Protein AF-A0A1P8U5C8-F1 (afdb_monomer)

Radius of gyration: 20.1 Å; Cα contacts (8 Å, |Δi|>4): 60; chains: 1; bounding box: 44×18×57 Å

Mean predicted aligned error: 5.38 Å

Structure (mmCIF, N/CA/C/O backbone):
data_AF-A0A1P8U5C8-F1
#
_entry.id   AF-A0A1P8U5C8-F1
#
loop_
_atom_site.group_PDB
_atom_site.id
_atom_site.type_symbol
_atom_site.label_atom_id
_atom_site.label_alt_id
_atom_site.label_comp_id
_atom_site.label_asym_id
_atom_site.label_entity_id
_atom_site.label_seq_id
_atom_site.pdbx_PDB_ins_code
_atom_site.Cartn_x
_atom_site.Cartn_y
_atom_site.Cartn_z
_atom_site.occupancy
_atom_site.B_iso_or_equiv
_atom_site.auth_seq_id
_atom_site.auth_comp_id
_atom_site.auth_asym_id
_atom_site.auth_atom_id
_atom_site.pdbx_PDB_model_num
ATOM 1 N N . MET A 1 1 ? -16.262 -4.133 25.150 1.00 72.06 1 MET A N 1
ATOM 2 C CA . MET A 1 1 ? -14.926 -3.492 25.225 1.00 72.06 1 MET A CA 1
ATOM 3 C C . MET A 1 1 ? -15.142 -2.105 25.813 1.00 72.06 1 MET A C 1
ATOM 5 O O . MET A 1 1 ? -16.144 -1.494 25.441 1.00 72.06 1 MET A O 1
ATOM 9 N N . THR A 1 2 ? -14.317 -1.622 26.747 1.00 85.81 2 THR A N 1
ATOM 10 C CA . THR A 1 2 ? -14.557 -0.283 27.330 1.00 85.81 2 THR A CA 1
ATOM 11 C C . THR A 1 2 ? -14.357 0.806 26.265 1.00 85.81 2 THR A C 1
ATOM 13 O O . THR A 1 2 ? -13.666 0.577 25.270 1.00 85.81 2 THR A O 1
ATOM 16 N N . LYS A 1 3 ? -14.958 1.994 26.437 1.00 85.62 3 LYS A N 1
ATOM 17 C CA . LYS A 1 3 ? -14.837 3.106 25.468 1.00 85.62 3 LYS A CA 1
ATOM 18 C C . LYS A 1 3 ? -13.370 3.459 25.181 1.00 85.62 3 LYS A C 1
ATOM 20 O O . LYS A 1 3 ? -12.990 3.586 24.022 1.00 85.62 3 LYS A O 1
ATOM 25 N N . ARG A 1 4 ? -12.533 3.520 26.225 1.00 89.38 4 ARG A N 1
ATOM 26 C CA . ARG A 1 4 ? -11.086 3.784 26.113 1.00 89.38 4 ARG A CA 1
ATOM 27 C C . ARG A 1 4 ? -10.355 2.710 25.299 1.00 89.38 4 ARG A C 1
ATOM 29 O O . ARG A 1 4 ? -9.543 3.045 24.447 1.00 89.38 4 ARG A O 1
ATOM 36 N N . GLN A 1 5 ? -10.691 1.435 25.505 1.00 89.62 5 GLN A N 1
ATOM 37 C CA . GLN A 1 5 ? -10.104 0.326 24.746 1.00 89.62 5 GLN A CA 1
ATOM 38 C C . GLN A 1 5 ? -10.467 0.380 23.255 1.00 89.62 5 GLN A C 1
ATOM 40 O O . GLN A 1 5 ? -9.612 0.093 22.425 1.00 89.62 5 GLN A O 1
ATOM 45 N N . ARG A 1 6 ? -11.704 0.766 22.902 1.00 87.75 6 ARG A N 1
ATOM 46 C CA . ARG A 1 6 ? -12.112 0.920 21.491 1.00 87.75 6 ARG A CA 1
ATOM 47 C C . ARG A 1 6 ? -11.315 2.030 20.807 1.00 87.75 6 ARG A C 1
ATOM 49 O O . ARG A 1 6 ? -10.771 1.801 19.739 1.00 87.75 6 ARG A O 1
ATOM 56 N N . VAL A 1 7 ? -11.193 3.192 21.454 1.00 92.06 7 VAL A N 1
ATOM 57 C CA . VAL A 1 7 ? -10.416 4.327 20.923 1.00 92.06 7 VAL A CA 1
ATOM 58 C C . VAL A 1 7 ? -8.950 3.943 20.713 1.00 92.06 7 VAL A C 1
ATOM 60 O O . VAL A 1 7 ? -8.410 4.181 19.637 1.00 92.06 7 VAL A O 1
ATOM 63 N N . ALA A 1 8 ? -8.326 3.290 21.699 1.00 94.56 8 ALA A N 1
ATOM 64 C CA . ALA A 1 8 ? -6.945 2.824 21.579 1.00 94.56 8 ALA A CA 1
ATOM 65 C C . ALA A 1 8 ? -6.771 1.806 20.437 1.00 94.56 8 ALA A C 1
ATOM 67 O O . ALA A 1 8 ? -5.830 1.913 19.657 1.00 94.56 8 ALA A O 1
ATOM 68 N N . ALA A 1 9 ? -7.698 0.852 20.296 1.00 94.31 9 ALA A N 1
ATOM 69 C CA . ALA A 1 9 ? -7.657 -0.136 19.219 1.00 94.31 9 ALA A CA 1
ATOM 70 C C . ALA A 1 9 ? -7.802 0.506 17.831 1.00 94.31 9 ALA A C 1
ATOM 72 O O . ALA A 1 9 ? -7.061 0.151 16.918 1.00 94.31 9 ALA A O 1
ATOM 73 N N . THR A 1 10 ? -8.708 1.474 17.671 1.00 94.56 10 THR A N 1
ATOM 74 C CA . THR A 1 10 ? -8.874 2.204 16.408 1.00 94.56 10 THR A CA 1
ATOM 75 C C . THR A 1 10 ? -7.640 3.038 16.066 1.00 94.56 10 THR A C 1
ATOM 77 O O . THR A 1 10 ? -7.225 3.057 14.911 1.00 94.56 10 THR A O 1
ATOM 80 N N . ALA A 1 11 ? -7.020 3.690 17.055 1.00 96.31 11 ALA A N 1
ATOM 81 C CA . ALA A 1 11 ? -5.791 4.453 16.843 1.00 96.31 11 ALA A CA 1
ATOM 82 C C . ALA A 1 11 ? -4.630 3.549 16.396 1.00 96.31 11 ALA A C 1
ATOM 84 O O . ALA A 1 11 ? -3.963 3.845 15.407 1.00 96.31 11 ALA A O 1
ATOM 85 N N . LEU A 1 12 ? -4.435 2.410 17.069 1.00 97.50 12 LEU A N 1
ATOM 86 C CA . LEU A 1 12 ? -3.418 1.427 16.684 1.00 97.50 12 LEU A CA 1
ATOM 87 C C . LEU A 1 12 ? -3.670 0.857 15.286 1.00 97.50 12 LEU A C 1
ATOM 89 O O . LEU A 1 12 ? -2.732 0.701 14.510 1.00 97.50 12 LEU A O 1
ATOM 93 N N . LEU A 1 13 ? -4.933 0.593 14.943 1.00 97.75 13 LEU A N 1
ATOM 94 C CA . LEU A 1 13 ? -5.307 0.133 13.611 1.00 97.75 13 LEU A CA 1
ATOM 95 C C . LEU A 1 13 ? -4.978 1.172 12.532 1.00 97.75 13 LEU A C 1
ATOM 97 O O . LEU A 1 13 ? -4.453 0.801 11.487 1.00 97.75 13 LEU A O 1
ATOM 101 N N . ALA A 1 14 ? -5.258 2.455 12.773 1.00 96.69 14 ALA A N 1
ATOM 102 C CA . ALA A 1 14 ? -4.941 3.516 11.818 1.00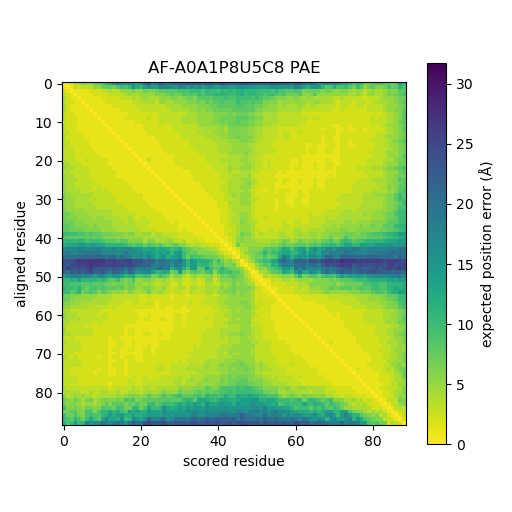 96.69 14 ALA A CA 1
ATOM 103 C C . ALA A 1 14 ? -3.426 3.620 11.567 1.00 96.69 14 ALA A C 1
ATOM 105 O O . ALA A 1 14 ? -2.993 3.726 10.417 1.00 96.69 14 ALA A O 1
AT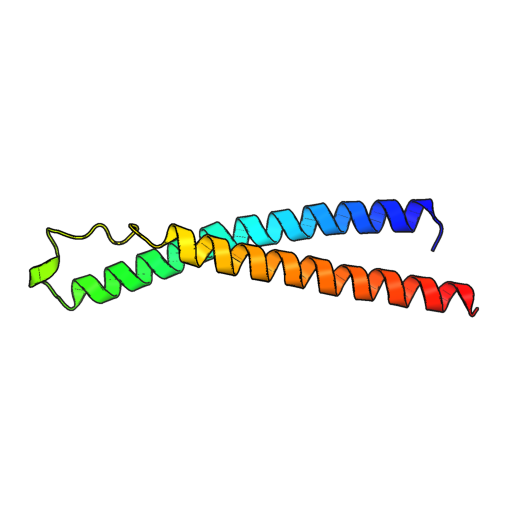OM 106 N N . VAL A 1 15 ? -2.616 3.510 12.626 1.00 97.88 15 VAL A N 1
ATOM 107 C CA . VAL A 1 15 ? -1.148 3.477 12.513 1.00 97.88 15 VAL A CA 1
ATOM 108 C C . VAL A 1 15 ? -0.697 2.248 11.725 1.00 97.88 15 VAL A C 1
ATOM 110 O O . VAL A 1 15 ? 0.069 2.380 10.774 1.00 97.88 15 VAL A O 1
ATOM 113 N N . ALA A 1 16 ? -1.210 1.062 12.061 1.00 97.00 16 ALA A N 1
ATOM 114 C CA . ALA A 1 16 ? -0.864 -0.174 11.367 1.00 97.00 16 ALA A CA 1
ATOM 115 C C . ALA A 1 16 ? -1.232 -0.122 9.875 1.00 97.00 16 ALA A C 1
ATOM 117 O O . ALA A 1 16 ? -0.401 -0.440 9.031 1.00 97.00 16 ALA A O 1
ATOM 118 N N . ALA A 1 17 ? -2.438 0.338 9.536 1.00 97.88 17 ALA A N 1
ATOM 119 C CA . ALA A 1 17 ? -2.882 0.485 8.151 1.00 97.88 17 ALA A CA 1
ATOM 120 C C . ALA A 1 17 ? -2.003 1.469 7.362 1.00 97.88 17 ALA A C 1
ATOM 122 O O . ALA A 1 17 ? -1.664 1.202 6.210 1.00 97.88 17 ALA A O 1
ATOM 123 N N . THR A 1 18 ? -1.580 2.567 7.997 1.00 97.31 18 THR A N 1
ATOM 124 C CA . THR A 1 18 ? -0.658 3.543 7.394 1.00 97.31 18 THR A CA 1
ATOM 125 C C . THR A 1 18 ? 0.706 2.915 7.110 1.00 97.31 18 THR A C 1
ATOM 127 O O . THR A 1 18 ? 1.235 3.069 6.012 1.00 97.31 18 THR A O 1
ATOM 130 N N . LEU A 1 19 ? 1.260 2.160 8.065 1.00 98.12 19 LEU A N 1
ATOM 131 C CA . LEU A 1 19 ? 2.542 1.472 7.889 1.00 98.12 19 LEU A CA 1
ATOM 132 C C . LEU A 1 19 ? 2.47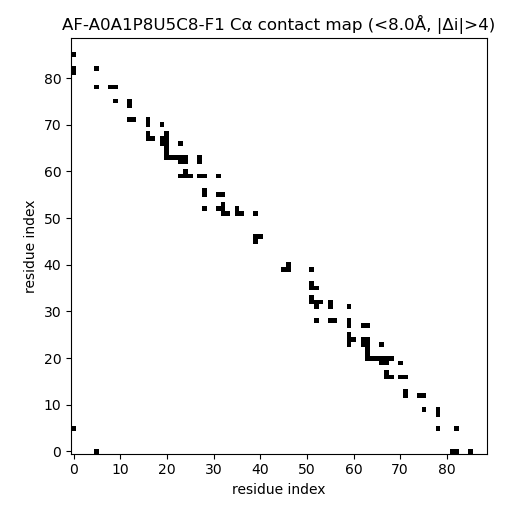2 0.397 6.801 1.00 98.12 19 LEU A C 1
ATOM 134 O O . LEU A 1 19 ? 3.392 0.292 5.992 1.00 98.12 19 LEU A O 1
ATOM 138 N N . VAL A 1 20 ? 1.374 -0.363 6.737 1.00 98.06 20 VAL A N 1
ATOM 139 C CA . VAL A 1 20 ? 1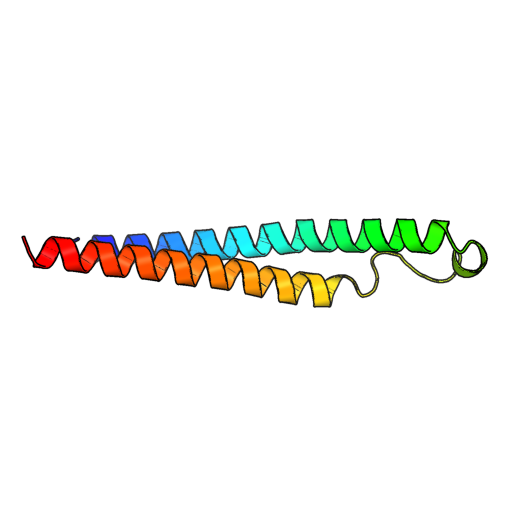.154 -1.346 5.667 1.00 98.06 20 VAL A CA 1
ATOM 140 C C . VAL A 1 20 ? 1.054 -0.654 4.310 1.00 98.06 20 VAL A C 1
ATOM 142 O O . VAL A 1 20 ? 1.697 -1.102 3.366 1.00 98.06 20 VAL A O 1
ATOM 145 N N . GLY A 1 21 ? 0.307 0.449 4.207 1.00 97.81 21 GLY A N 1
ATOM 146 C CA . GLY A 1 21 ? 0.227 1.238 2.976 1.00 97.81 21 GLY A CA 1
ATOM 147 C C . GLY A 1 21 ? 1.599 1.753 2.533 1.00 97.81 21 GLY A C 1
ATOM 148 O O . GLY A 1 21 ? 1.980 1.585 1.378 1.00 97.81 21 GLY A O 1
ATOM 149 N N . LEU A 1 22 ? 2.391 2.304 3.456 1.00 98.12 22 LEU A N 1
ATOM 150 C CA . LEU A 1 22 ? 3.741 2.786 3.157 1.00 98.12 22 LEU A CA 1
ATOM 151 C C . LEU A 1 22 ? 4.672 1.653 2.696 1.00 98.12 22 LEU A C 1
ATOM 153 O O . LEU A 1 22 ? 5.375 1.800 1.698 1.00 98.12 22 LEU A O 1
ATOM 157 N N . GLY A 1 23 ? 4.653 0.511 3.388 1.00 98.31 23 GLY A N 1
ATOM 158 C CA . GLY A 1 23 ? 5.425 -0.668 2.993 1.00 98.31 23 GLY A CA 1
ATOM 159 C C . GLY A 1 23 ? 5.005 -1.201 1.622 1.00 98.31 23 GLY A C 1
ATOM 160 O O . GLY A 1 23 ? 5.857 -1.501 0.786 1.00 98.31 23 GLY A O 1
ATOM 161 N N . ALA A 1 24 ? 3.697 -1.244 1.358 1.00 98.31 24 ALA A N 1
ATOM 162 C CA . ALA A 1 24 ? 3.153 -1.643 0.067 1.00 98.31 24 ALA A CA 1
ATOM 163 C C . ALA A 1 24 ? 3.615 -0.709 -1.056 1.00 98.31 24 ALA A C 1
ATOM 165 O O . ALA A 1 24 ? 3.995 -1.200 -2.112 1.00 98.31 24 ALA A O 1
ATOM 166 N N . TYR A 1 25 ? 3.656 0.609 -0.833 1.00 98.25 25 TYR A N 1
ATOM 167 C CA . TYR A 1 25 ? 4.150 1.563 -1.830 1.00 98.25 25 TYR A CA 1
ATOM 168 C C . TYR A 1 25 ? 5.585 1.248 -2.267 1.00 98.25 25 TYR A C 1
ATOM 170 O O . TYR A 1 25 ? 5.844 1.135 -3.465 1.00 98.25 25 TYR A O 1
ATOM 178 N N . PHE A 1 26 ? 6.509 1.055 -1.320 1.00 97.94 26 PHE A N 1
ATOM 179 C CA . PHE A 1 26 ? 7.898 0.733 -1.657 1.00 97.94 26 PHE A CA 1
ATOM 180 C C . PHE A 1 26 ? 8.021 -0.615 -2.374 1.00 97.94 26 PHE A C 1
ATOM 182 O O . PHE A 1 26 ? 8.730 -0.708 -3.376 1.00 97.94 26 PHE A O 1
ATOM 189 N N . ALA A 1 27 ? 7.295 -1.635 -1.909 1.00 98.25 27 ALA A N 1
ATOM 190 C CA . ALA A 1 27 ? 7.291 -2.950 -2.542 1.00 98.25 27 ALA A CA 1
ATOM 191 C C . ALA A 1 27 ? 6.738 -2.894 -3.976 1.00 98.25 27 ALA A C 1
ATOM 193 O O . ALA A 1 27 ? 7.357 -3.414 -4.898 1.00 98.25 27 ALA A O 1
ATOM 194 N N . LEU A 1 28 ? 5.608 -2.217 -4.184 1.00 98.00 28 LEU A N 1
ATOM 195 C CA . LEU A 1 28 ? 4.977 -2.068 -5.496 1.00 98.00 28 LEU A CA 1
ATOM 196 C C . LEU A 1 28 ? 5.843 -1.256 -6.452 1.00 98.00 28 LEU A C 1
ATOM 198 O O . LEU A 1 28 ? 6.002 -1.643 -7.605 1.00 98.00 28 LEU A O 1
ATOM 202 N N . ARG A 1 29 ? 6.448 -0.164 -5.974 1.00 96.44 29 ARG A N 1
ATOM 203 C CA . ARG A 1 29 ? 7.374 0.634 -6.780 1.00 96.44 29 ARG A CA 1
ATOM 204 C C . ARG A 1 29 ? 8.557 -0.209 -7.248 1.00 96.44 29 ARG A C 1
ATOM 206 O O . ARG A 1 29 ? 8.930 -0.129 -8.417 1.00 96.44 29 ARG A O 1
ATOM 213 N N . TRP A 1 30 ? 9.113 -1.038 -6.365 1.00 96.81 30 TRP A N 1
ATOM 214 C CA . TRP A 1 30 ? 10.178 -1.972 -6.723 1.00 96.81 30 TRP A CA 1
ATOM 215 C C . TRP A 1 30 ? 9.709 -3.004 -7.757 1.00 96.81 30 TRP A C 1
ATOM 217 O O . TRP A 1 30 ? 10.358 -3.156 -8.787 1.00 96.81 30 TRP A O 1
ATOM 227 N N . VAL A 1 31 ? 8.547 -3.635 -7.548 1.00 97.50 31 VAL A N 1
ATOM 228 C CA . VAL A 1 31 ? 7.971 -4.615 -8.490 1.00 97.50 31 VAL A CA 1
ATOM 229 C C . VAL A 1 31 ? 7.733 -4.004 -9.871 1.00 97.50 31 VAL A C 1
ATOM 231 O O . VAL A 1 31 ? 8.105 -4.603 -10.876 1.00 97.50 31 VAL A O 1
ATOM 234 N N . PHE A 1 32 ? 7.145 -2.809 -9.946 1.00 95.62 32 PHE A N 1
ATOM 235 C CA . PHE A 1 32 ? 6.900 -2.136 -11.223 1.00 95.62 32 PHE A CA 1
ATOM 236 C C . PHE A 1 32 ? 8.195 -1.705 -11.909 1.00 95.62 32 PHE A C 1
ATOM 238 O O . PHE A 1 32 ? 8.297 -1.818 -13.127 1.00 95.62 32 PHE A O 1
ATOM 245 N N . THR A 1 33 ? 9.197 -1.273 -11.141 1.00 94.25 33 THR A N 1
ATOM 246 C CA . THR A 1 33 ? 10.519 -0.945 -11.691 1.00 94.25 33 THR A CA 1
ATOM 247 C C . THR A 1 33 ? 11.177 -2.192 -12.278 1.00 94.25 33 THR A C 1
ATOM 249 O O . THR A 1 33 ? 11.570 -2.172 -13.438 1.00 94.25 33 THR A O 1
ATOM 252 N N . ALA A 1 34 ? 11.209 -3.299 -11.532 1.00 94.06 34 ALA A N 1
ATOM 253 C CA . ALA A 1 34 ? 11.768 -4.567 -12.001 1.00 94.06 34 ALA A CA 1
ATOM 254 C C . ALA A 1 34 ? 11.020 -5.113 -13.231 1.00 94.06 34 ALA A C 1
ATOM 256 O O . ALA A 1 34 ? 11.625 -5.652 -14.156 1.00 94.06 34 ALA A O 1
ATOM 257 N N . TRP A 1 35 ? 9.696 -4.939 -13.275 1.00 93.44 35 TRP A N 1
ATOM 258 C CA . TRP A 1 35 ? 8.895 -5.295 -14.442 1.00 93.44 35 TRP A CA 1
ATOM 259 C C . TRP A 1 35 ? 9.266 -4.462 -15.674 1.00 93.44 35 TRP A C 1
ATOM 261 O O . TRP A 1 35 ? 9.430 -5.015 -16.762 1.00 93.44 35 TRP A O 1
ATOM 271 N N . ASN A 1 36 ? 9.437 -3.150 -15.508 1.00 91.38 36 ASN A N 1
ATOM 272 C CA . ASN A 1 36 ? 9.865 -2.263 -16.587 1.00 91.38 36 ASN A CA 1
ATOM 273 C C . ASN A 1 36 ? 11.287 -2.591 -17.065 1.00 91.38 36 ASN A C 1
ATOM 275 O O . ASN A 1 36 ? 11.511 -2.651 -18.270 1.00 91.38 36 ASN A O 1
ATOM 279 N N . GLU A 1 37 ? 12.223 -2.865 -16.149 1.00 89.50 37 GLU A N 1
ATOM 280 C CA . GLU A 1 37 ? 13.587 -3.310 -16.480 1.00 89.50 37 GLU A CA 1
ATOM 281 C C . GLU A 1 37 ? 13.557 -4.567 -17.348 1.00 89.50 37 GLU A C 1
ATOM 283 O O . GLU A 1 37 ? 14.185 -4.618 -18.408 1.00 89.50 37 GLU A O 1
ATOM 288 N N . TRP A 1 38 ? 12.760 -5.558 -16.944 1.00 90.12 38 TRP A N 1
ATOM 289 C CA . TRP A 1 38 ? 12.583 -6.776 -17.721 1.00 90.12 38 TRP A CA 1
ATOM 290 C C . TRP A 1 38 ? 12.007 -6.486 -19.113 1.00 90.12 38 TRP A C 1
ATOM 292 O O . TRP A 1 38 ? 12.553 -6.952 -20.111 1.00 90.12 38 TRP A O 1
ATOM 302 N N . GLN A 1 39 ? 10.960 -5.663 -19.212 1.00 87.81 39 GLN A N 1
ATOM 303 C CA . GLN A 1 39 ? 10.370 -5.278 -20.499 1.00 87.81 39 GLN A CA 1
ATOM 304 C C . GLN A 1 39 ? 11.352 -4.544 -21.424 1.00 87.81 39 GLN A C 1
ATOM 306 O O . GLN A 1 39 ? 11.311 -4.755 -22.637 1.00 87.81 39 GLN A O 1
ATOM 311 N N . PHE A 1 40 ? 12.230 -3.702 -20.878 1.00 86.12 40 PHE A N 1
ATOM 312 C CA . PHE A 1 40 ? 13.229 -2.974 -21.662 1.00 86.12 40 PHE A CA 1
ATOM 313 C C . PHE A 1 40 ? 14.378 -3.872 -22.114 1.00 86.12 40 PHE A C 1
ATOM 315 O O . PHE A 1 40 ? 14.810 -3.740 -23.253 1.00 86.12 40 PHE A O 1
ATOM 322 N N . SER A 1 41 ? 14.788 -4.859 -21.307 1.00 85.44 41 SER A N 1
ATOM 323 C CA . SER A 1 41 ? 15.787 -5.855 -21.733 1.00 85.44 41 SER A CA 1
ATOM 324 C C . SER A 1 41 ? 15.345 -6.679 -22.952 1.00 85.44 41 SER A C 1
ATOM 326 O O . SER A 1 41 ? 16.168 -7.190 -23.705 1.00 85.44 41 SER A O 1
ATOM 328 N N . LEU A 1 42 ? 14.031 -6.785 -23.184 1.00 87.56 42 LEU A N 1
ATOM 329 C CA . LEU A 1 42 ? 13.460 -7.442 -24.363 1.00 87.56 42 LEU A CA 1
ATOM 330 C C . LEU A 1 42 ? 13.408 -6.522 -25.595 1.00 87.56 42 LEU A C 1
ATOM 332 O O . LEU A 1 42 ? 13.058 -6.979 -26.683 1.00 87.56 42 LEU A O 1
ATOM 336 N N . ARG A 1 43 ? 13.710 -5.229 -25.434 1.00 84.44 43 ARG A N 1
ATOM 337 C CA . ARG A 1 43 ? 13.668 -4.201 -26.481 1.00 84.44 43 ARG A CA 1
ATOM 338 C C . ARG A 1 43 ? 14.959 -3.371 -26.460 1.00 84.44 43 ARG A C 1
ATOM 340 O O . ARG A 1 43 ? 14.923 -2.207 -26.055 1.00 84.44 43 ARG A O 1
ATOM 347 N N . PRO A 1 44 ? 16.084 -3.928 -26.944 1.00 75.12 44 PRO A N 1
ATOM 348 C CA . PRO A 1 44 ? 17.394 -3.260 -26.927 1.00 75.12 44 PRO A CA 1
ATOM 349 C C . PRO A 1 44 ? 17.404 -1.893 -27.636 1.00 75.12 44 PRO A C 1
ATOM 351 O O . PRO A 1 44 ? 18.180 -1.002 -27.319 1.00 75.12 44 PRO A O 1
ATOM 354 N N . GLU A 1 45 ? 16.468 -1.673 -28.553 1.00 76.81 45 GLU A N 1
ATOM 355 C CA . GLU A 1 45 ? 16.242 -0.410 -29.266 1.00 76.81 45 GLU A CA 1
ATOM 356 C C . GLU A 1 45 ? 15.728 0.739 -28.370 1.00 76.81 45 GLU A C 1
ATOM 358 O O . GLU A 1 45 ? 15.757 1.903 -28.771 1.00 76.81 45 GLU A O 1
ATOM 363 N N . VAL A 1 46 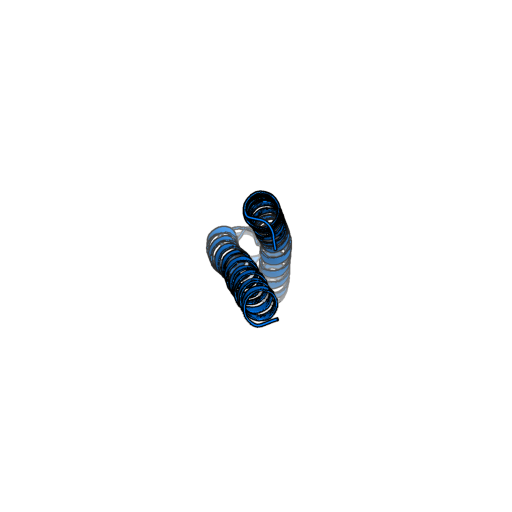? 15.310 0.438 -27.135 1.00 69.56 46 VAL A N 1
ATOM 364 C CA . VAL A 1 46 ? 14.770 1.396 -26.153 1.00 69.56 46 VAL A CA 1
ATOM 365 C C . VAL A 1 46 ? 15.719 1.598 -24.957 1.00 69.56 46 VAL A C 1
ATOM 367 O O . VAL A 1 46 ? 15.512 2.524 -24.171 1.00 69.56 46 VAL A O 1
ATOM 370 N N . GLU A 1 47 ? 16.796 0.804 -24.844 1.00 60.72 47 GLU A N 1
ATOM 371 C CA . GLU A 1 47 ? 17.704 0.759 -23.676 1.00 60.72 47 GLU A CA 1
ATOM 372 C C . GLU A 1 4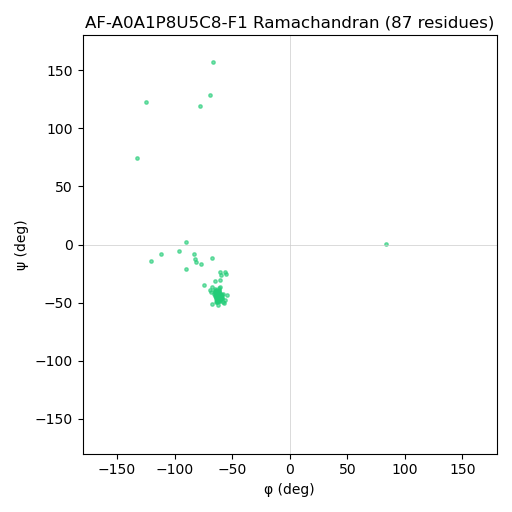7 ? 18.308 2.118 -23.281 1.00 60.72 47 GLU A C 1
ATOM 374 O O . GLU A 1 47 ? 18.611 2.334 -22.112 1.00 60.72 47 GLU A O 1
ATOM 379 N N . ASN A 1 48 ? 18.422 3.067 -24.216 1.00 62.69 48 ASN A N 1
ATOM 380 C CA . ASN A 1 48 ? 19.050 4.368 -23.965 1.00 62.69 48 ASN A CA 1
ATOM 381 C C . ASN A 1 48 ? 18.080 5.512 -23.618 1.00 62.69 48 ASN A C 1
ATOM 383 O O . ASN A 1 48 ? 18.541 6.610 -23.308 1.00 62.69 48 ASN A O 1
ATOM 387 N N . TRP A 1 49 ? 16.758 5.301 -23.676 1.00 61.41 49 TRP A N 1
ATOM 388 C CA . TRP A 1 49 ? 15.792 6.416 -23.644 1.00 61.41 49 TRP A CA 1
ATOM 389 C C . TRP A 1 49 ? 14.786 6.380 -22.492 1.00 61.41 49 TRP A C 1
ATOM 391 O O . TRP A 1 49 ? 14.137 7.394 -22.233 1.00 61.41 49 TRP A O 1
ATOM 401 N N . ALA A 1 50 ? 14.643 5.256 -21.785 1.00 68.75 50 ALA A N 1
ATOM 402 C CA . ALA A 1 50 ? 13.632 5.107 -20.743 1.00 68.75 50 ALA A CA 1
ATOM 403 C C . ALA A 1 50 ? 14.248 4.692 -19.403 1.00 68.75 50 ALA A C 1
ATOM 405 O O . ALA A 1 50 ? 14.886 3.650 -19.286 1.00 68.75 50 ALA A O 1
ATOM 406 N N . VAL A 1 51 ? 14.015 5.500 -18.364 1.00 82.88 51 VAL A N 1
ATOM 407 C CA . VAL A 1 51 ? 14.368 5.142 -16.986 1.00 82.88 51 VAL A CA 1
ATOM 408 C C . VAL A 1 51 ? 13.309 4.158 -16.471 1.00 82.88 51 VAL A C 1
ATOM 410 O O . VAL A 1 51 ? 12.143 4.548 -16.383 1.00 82.88 51 VAL A O 1
ATOM 413 N 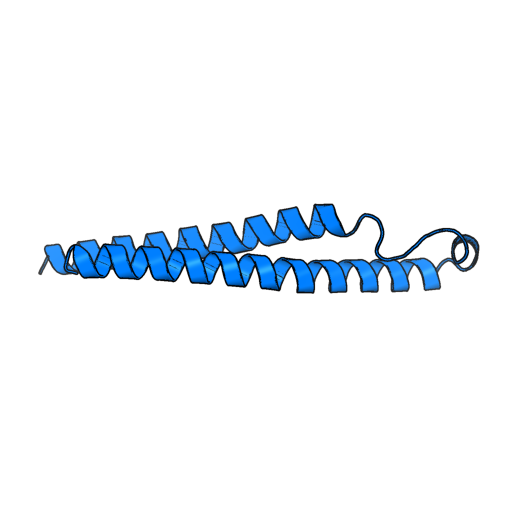N . PRO A 1 52 ? 13.661 2.913 -16.095 1.00 84.12 52 PRO A N 1
ATOM 414 C CA . PRO A 1 52 ? 12.678 1.885 -15.728 1.00 84.12 52 PRO A CA 1
ATOM 415 C C . PRO A 1 52 ? 11.774 2.254 -14.548 1.00 84.12 52 PRO A C 1
ATOM 417 O O . PRO A 1 52 ? 10.647 1.777 -14.439 1.00 84.12 52 PRO A O 1
ATOM 420 N N . SER A 1 53 ? 12.247 3.127 -13.662 1.00 86.12 53 SER A N 1
ATOM 421 C CA . SER A 1 53 ? 11.487 3.581 -12.500 1.00 86.12 53 SER A CA 1
ATOM 422 C C . SER A 1 53 ? 10.485 4.697 -12.813 1.00 86.12 53 SER A C 1
ATOM 424 O O . SER A 1 53 ? 9.600 4.951 -11.992 1.00 86.12 53 SER A O 1
ATOM 426 N N . LEU A 1 54 ? 10.584 5.353 -13.974 1.00 87.62 54 LEU A N 1
ATOM 427 C CA . LEU A 1 54 ? 9.732 6.484 -14.329 1.00 87.62 54 LEU A CA 1
ATOM 428 C C . LEU A 1 54 ? 8.289 6.024 -14.574 1.00 87.62 54 LEU A C 1
ATOM 430 O O . LEU A 1 54 ? 8.038 5.107 -15.353 1.00 87.62 54 LEU A O 1
ATOM 434 N N . GLY A 1 55 ? 7.328 6.676 -13.918 1.00 89.00 55 GLY A N 1
ATOM 435 C CA . GLY A 1 55 ? 5.902 6.375 -14.075 1.00 89.00 55 GLY A CA 1
ATOM 436 C C . GLY A 1 55 ? 5.411 5.216 -13.204 1.00 89.00 55 GLY A C 1
ATOM 437 O O . GLY A 1 55 ? 4.220 4.905 -13.218 1.00 89.00 55 GLY A O 1
ATOM 438 N N . THR A 1 56 ? 6.288 4.604 -12.404 1.00 92.94 56 THR A N 1
ATOM 439 C CA . THR A 1 56 ? 5.916 3.549 -11.445 1.00 92.94 56 THR A CA 1
ATOM 440 C C . THR A 1 56 ? 5.258 4.109 -10.182 1.00 92.94 56 THR A C 1
ATOM 442 O O . THR A 1 56 ? 4.587 3.379 -9.451 1.00 92.94 56 THR A O 1
ATOM 445 N N . GLU A 1 57 ? 5.401 5.412 -9.930 1.00 93.81 57 GLU A N 1
ATOM 446 C CA . GLU A 1 57 ? 4.959 6.074 -8.704 1.00 93.81 57 GLU A CA 1
ATOM 447 C C . GLU A 1 57 ? 3.448 6.098 -8.554 1.00 93.81 57 GLU A C 1
ATOM 449 O O . GLU A 1 57 ? 2.927 5.696 -7.516 1.00 93.81 57 GLU A O 1
ATOM 454 N N . LEU A 1 58 ? 2.740 6.562 -9.585 1.00 95.31 58 LEU A N 1
ATOM 455 C CA . LEU A 1 58 ? 1.287 6.705 -9.537 1.00 95.31 58 LEU A CA 1
ATOM 456 C C . LEU A 1 58 ? 0.588 5.348 -9.357 1.00 95.31 58 LEU A C 1
ATOM 458 O O . LEU A 1 58 ? -0.214 5.235 -8.427 1.00 95.31 58 LEU A O 1
ATOM 462 N N . PRO A 1 59 ? 0.908 4.296 -10.141 1.00 95.94 59 PRO A N 1
ATOM 463 C CA . PRO A 1 59 ? 0.361 2.966 -9.899 1.00 95.94 59 PRO A CA 1
ATOM 464 C C . PRO A 1 59 ? 0.682 2.447 -8.493 1.00 95.94 59 PRO A C 1
ATOM 466 O O . PRO A 1 59 ? -0.200 1.901 -7.830 1.00 95.94 59 PRO A O 1
ATOM 469 N N . ALA A 1 60 ? 1.917 2.641 -8.010 1.00 97.00 60 ALA A N 1
ATOM 470 C CA . ALA A 1 60 ? 2.317 2.187 -6.680 1.00 97.00 60 ALA A CA 1
ATOM 471 C C . ALA A 1 60 ? 1.527 2.896 -5.573 1.00 97.00 60 ALA A C 1
ATOM 473 O O . ALA A 1 60 ? 1.078 2.238 -4.639 1.00 97.00 60 ALA A O 1
ATOM 474 N N . ILE A 1 61 ? 1.308 4.210 -5.689 1.00 97.50 61 ILE A N 1
ATOM 475 C CA . ILE A 1 61 ? 0.506 4.994 -4.738 1.00 97.50 61 ILE A CA 1
ATOM 476 C C . ILE A 1 61 ? -0.944 4.510 -4.728 1.00 97.50 61 ILE A C 1
ATOM 478 O O . ILE A 1 61 ? -1.484 4.248 -3.657 1.00 97.50 61 ILE A O 1
ATOM 482 N N . VAL A 1 62 ? -1.572 4.350 -5.898 1.00 98.19 62 VAL A N 1
ATOM 483 C CA . VAL A 1 62 ? -2.978 3.919 -5.999 1.00 98.19 62 VAL A CA 1
ATOM 484 C C . VAL A 1 62 ? -3.183 2.569 -5.312 1.00 98.19 62 VAL A C 1
ATOM 486 O O . VAL A 1 62 ? -4.071 2.426 -4.467 1.00 98.19 62 VAL A O 1
ATOM 489 N N . TRP A 1 63 ? -2.328 1.594 -5.617 1.00 98.06 63 TRP A N 1
ATOM 490 C CA . TRP A 1 63 ? -2.411 0.265 -5.017 1.00 98.06 63 TRP A CA 1
ATOM 491 C C . TRP A 1 63 ? -2.056 0.264 -3.526 1.00 98.06 63 TRP A C 1
ATOM 493 O O . TRP A 1 63 ? -2.735 -0.396 -2.741 1.00 98.06 63 TRP A O 1
ATOM 503 N N . ALA A 1 64 ? -1.061 1.042 -3.102 1.00 98.00 64 ALA A N 1
ATOM 504 C CA . ALA A 1 64 ? -0.712 1.198 -1.692 1.00 98.00 64 ALA A CA 1
ATOM 505 C C . ALA A 1 64 ? -1.858 1.797 -0.864 1.00 98.00 64 ALA A C 1
ATOM 507 O O . ALA A 1 64 ? -2.178 1.291 0.215 1.00 98.00 64 ALA A O 1
ATOM 508 N N . CYS A 1 65 ? -2.516 2.838 -1.384 1.00 97.75 65 CYS A N 1
ATOM 509 C CA . CYS A 1 65 ? -3.699 3.433 -0.769 1.00 97.75 65 CYS A CA 1
ATOM 510 C C . CYS A 1 65 ? -4.847 2.425 -0.679 1.00 97.75 65 CYS A C 1
ATOM 512 O O . CYS A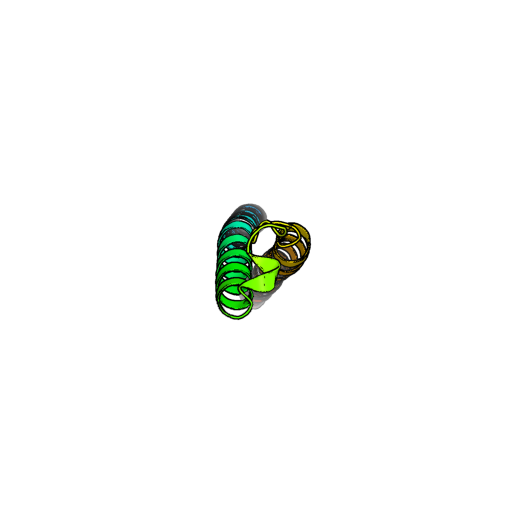 1 65 ? -5.482 2.324 0.370 1.00 97.75 65 CYS A O 1
ATOM 514 N N . PHE A 1 66 ? -5.086 1.649 -1.740 1.00 98.31 66 PHE A N 1
ATOM 515 C CA . PHE A 1 66 ? -6.113 0.608 -1.742 1.00 98.31 66 PHE A CA 1
ATOM 516 C C . PHE A 1 66 ? -5.844 -0.467 -0.679 1.00 98.31 66 PHE A C 1
AT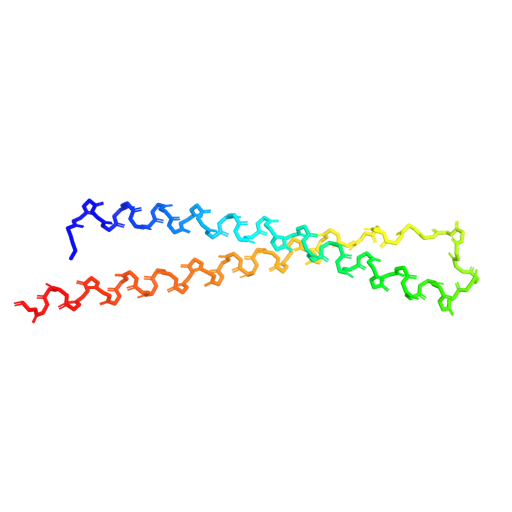OM 518 O O . PHE A 1 66 ? -6.735 -0.798 0.104 1.00 98.31 66 PHE A O 1
ATOM 525 N N . ILE A 1 67 ? -4.606 -0.964 -0.589 1.00 98.25 67 ILE A N 1
ATOM 526 C CA . ILE A 1 67 ? -4.198 -1.959 0.413 1.00 98.25 67 ILE A CA 1
ATOM 527 C C . ILE A 1 67 ? -4.357 -1.397 1.833 1.00 98.25 67 ILE A C 1
ATOM 529 O O . ILE A 1 67 ? -4.969 -2.042 2.686 1.00 98.25 67 ILE A O 1
ATOM 533 N N . GLY A 1 68 ? -3.860 -0.183 2.088 1.00 97.25 68 GLY A N 1
ATOM 534 C CA . GLY A 1 68 ? -4.004 0.476 3.389 1.00 97.25 68 GLY A CA 1
ATOM 535 C C . GLY A 1 68 ? -5.473 0.670 3.785 1.00 97.25 68 GLY A C 1
ATOM 536 O O . GLY A 1 68 ? -5.861 0.365 4.915 1.00 97.25 68 GLY A O 1
ATOM 537 N N . ALA A 1 69 ? -6.318 1.097 2.842 1.00 97.75 69 ALA A N 1
ATOM 538 C CA . ALA A 1 69 ? -7.755 1.254 3.058 1.00 97.75 69 ALA A CA 1
ATOM 539 C C . ALA A 1 69 ? -8.451 -0.085 3.349 1.00 97.75 69 ALA A C 1
ATOM 541 O O . ALA A 1 69 ? -9.292 -0.150 4.246 1.00 97.75 69 ALA A O 1
ATOM 542 N N . ALA A 1 70 ? -8.078 -1.161 2.651 1.00 98.06 70 ALA A N 1
ATOM 543 C CA . ALA A 1 70 ? -8.621 -2.497 2.889 1.00 98.06 70 ALA A CA 1
ATOM 544 C C . ALA A 1 70 ? -8.278 -3.014 4.297 1.00 98.06 70 ALA A C 1
ATOM 546 O O . ALA A 1 70 ? -9.154 -3.528 4.997 1.00 98.06 70 ALA A O 1
ATOM 547 N N . VAL A 1 71 ? -7.033 -2.818 4.752 1.00 97.88 71 VAL A N 1
ATOM 548 C CA . VAL A 1 71 ? -6.603 -3.169 6.119 1.00 97.88 71 VAL A CA 1
ATOM 549 C C . VAL A 1 71 ? -7.394 -2.381 7.160 1.00 97.88 71 VAL A C 1
ATOM 551 O O . VAL A 1 71 ? -7.891 -2.958 8.131 1.00 97.88 71 VAL A O 1
ATOM 554 N N . LEU A 1 72 ? -7.554 -1.073 6.947 1.00 97.69 72 LEU A N 1
ATOM 555 C CA . LEU A 1 72 ? -8.324 -0.216 7.842 1.00 97.69 72 LEU A CA 1
ATOM 556 C C . LEU A 1 72 ? -9.793 -0.656 7.912 1.00 97.69 72 LEU A C 1
ATOM 558 O O . LEU A 1 72 ? -10.329 -0.841 9.005 1.00 97.69 72 LEU A O 1
ATOM 562 N N . ALA A 1 73 ? -10.435 -0.875 6.764 1.00 97.88 73 ALA A N 1
ATOM 563 C CA . ALA A 1 73 ? -11.827 -1.309 6.689 1.00 97.88 73 ALA A CA 1
ATOM 564 C C . ALA A 1 73 ? -12.036 -2.667 7.377 1.00 97.88 73 ALA A C 1
ATOM 566 O O . ALA A 1 73 ? -12.911 -2.798 8.236 1.00 97.88 73 ALA A O 1
ATOM 567 N N . GLY A 1 74 ? -11.191 -3.657 7.071 1.00 97.56 74 GLY A N 1
ATOM 568 C CA . GLY A 1 74 ? -11.246 -4.980 7.694 1.00 97.56 74 GLY A CA 1
ATOM 569 C C . GLY A 1 74 ? -11.065 -4.919 9.212 1.00 97.56 74 GLY A C 1
ATOM 570 O O . GLY A 1 74 ? -11.849 -5.504 9.963 1.00 97.56 74 GLY A O 1
ATOM 571 N N . GLY A 1 75 ? -10.088 -4.147 9.692 1.00 96.50 75 GLY A N 1
ATOM 572 C CA . GLY A 1 75 ? -9.866 -3.970 11.126 1.00 96.50 75 GLY A CA 1
ATOM 573 C C . GLY A 1 75 ? -11.035 -3.281 11.837 1.00 96.50 75 GLY A C 1
ATOM 574 O O . GLY A 1 75 ? -11.417 -3.695 12.935 1.00 96.50 75 GLY A O 1
ATOM 575 N N . LEU A 1 76 ? -11.658 -2.276 11.212 1.00 96.31 76 LEU A N 1
ATOM 576 C CA . LEU A 1 76 ? -12.830 -1.592 11.767 1.00 96.31 76 LEU A CA 1
ATOM 577 C C . LEU A 1 76 ? -14.032 -2.535 11.885 1.00 96.31 76 LEU A C 1
ATOM 579 O O . LEU A 1 76 ? -14.716 -2.519 12.912 1.00 96.31 76 LEU A O 1
ATOM 583 N N . ILE A 1 77 ? -14.251 -3.403 10.891 1.00 96.31 77 ILE A N 1
ATOM 584 C CA . ILE A 1 77 ? -15.293 -4.441 10.934 1.00 96.31 77 ILE A CA 1
ATOM 585 C C . ILE A 1 77 ? -15.063 -5.382 12.126 1.00 96.31 77 ILE A C 1
ATOM 587 O O . ILE A 1 77 ? -15.997 -5.673 12.881 1.00 96.31 77 ILE A O 1
ATOM 591 N N . VAL A 1 78 ? -13.820 -5.816 12.356 1.00 94.81 78 VAL A N 1
ATOM 592 C CA . VAL A 1 78 ? -13.462 -6.693 13.486 1.00 94.81 78 VAL A CA 1
ATOM 593 C C . VAL A 1 78 ? -13.668 -5.998 14.836 1.00 94.81 78 VAL A C 1
ATOM 595 O O . VAL A 1 78 ? -14.234 -6.586 15.761 1.00 94.81 78 VAL A O 1
ATOM 598 N N . ILE A 1 79 ? -13.246 -4.738 14.975 1.00 93.12 79 ILE A N 1
ATOM 599 C CA . ILE A 1 79 ? -13.450 -3.967 16.212 1.00 93.12 79 ILE A CA 1
ATOM 600 C C . ILE A 1 79 ? -14.951 -3.797 16.487 1.00 93.12 79 ILE A C 1
ATOM 602 O O . ILE A 1 79 ? -15.404 -4.012 17.617 1.00 93.12 79 ILE A O 1
ATOM 606 N N . HIS A 1 80 ? -15.732 -3.454 15.459 1.00 90.62 80 HIS A N 1
ATOM 607 C CA . HIS A 1 80 ? -17.175 -3.264 15.578 1.00 90.62 80 HIS A CA 1
ATOM 608 C C . HIS A 1 80 ? -17.887 -4.552 16.006 1.00 90.62 80 HIS A C 1
ATOM 610 O O . HIS A 1 80 ? -18.605 -4.554 17.009 1.00 90.62 80 HIS A O 1
ATOM 616 N N . THR A 1 81 ? -17.642 -5.662 15.308 1.00 90.88 81 THR A N 1
ATOM 617 C CA . THR A 1 81 ? -18.249 -6.968 15.619 1.00 90.88 81 THR A CA 1
ATOM 618 C C . THR A 1 81 ? -17.907 -7.441 17.033 1.00 90.88 81 THR A C 1
ATOM 620 O O . THR A 1 81 ? -18.807 -7.807 17.790 1.00 90.88 81 THR A O 1
ATOM 623 N N . ARG A 1 82 ? -16.642 -7.335 17.466 1.00 87.19 82 ARG A N 1
ATOM 624 C CA . ARG A 1 82 ? -16.245 -7.692 18.843 1.00 87.19 82 ARG A CA 1
ATOM 625 C C . ARG A 1 82 ? -16.874 -6.800 19.909 1.00 87.19 82 ARG A C 1
ATOM 627 O O . ARG A 1 82 ? -17.099 -7.252 21.033 1.00 87.19 82 ARG A O 1
ATOM 634 N N . SER A 1 83 ? -17.136 -5.532 19.593 1.00 82.50 83 SER A N 1
ATOM 635 C CA . SER A 1 83 ? -17.783 -4.621 20.538 1.00 82.50 83 SER A CA 1
ATOM 636 C C . SER A 1 83 ? -19.240 -5.004 20.812 1.00 82.50 83 SER A C 1
ATOM 638 O O . SER A 1 83 ? -19.623 -5.021 21.980 1.00 82.50 83 SER A O 1
ATOM 640 N N . ARG A 1 84 ? -19.983 -5.413 19.773 1.00 80.94 84 ARG A N 1
ATOM 641 C CA . ARG A 1 84 ? -21.389 -5.845 19.855 1.00 80.94 84 ARG A CA 1
ATOM 642 C C . ARG A 1 84 ? -21.559 -7.116 20.689 1.00 80.94 84 ARG A C 1
ATOM 644 O O . ARG A 1 84 ? -22.410 -7.163 21.566 1.00 80.94 84 ARG A O 1
ATOM 651 N N . VAL A 1 85 ? -20.697 -8.116 20.481 1.00 80.25 85 VAL A N 1
ATOM 652 C CA . VAL A 1 85 ? -20.757 -9.404 21.209 1.00 80.25 85 VAL A CA 1
ATOM 653 C C . VAL A 1 85 ? -20.592 -9.232 22.724 1.00 80.25 85 VAL A C 1
ATOM 655 O O . VAL A 1 85 ? -21.128 -10.017 23.500 1.00 80.25 85 VAL A O 1
ATOM 658 N N . LYS A 1 86 ? -19.846 -8.213 23.169 1.00 72.19 86 LYS A N 1
ATOM 659 C CA . LYS A 1 86 ? -19.652 -7.947 24.603 1.00 72.19 86 LYS A CA 1
ATOM 660 C C . LYS A 1 86 ? -20.803 -7.158 25.241 1.00 72.19 86 LYS A C 1
ATOM 662 O O . LYS A 1 86 ? -20.794 -7.018 26.452 1.00 72.19 86 LYS A O 1
ATOM 667 N N . GLU A 1 87 ? -21.703 -6.577 24.449 1.00 70.62 87 GLU A N 1
ATOM 668 C CA . GLU A 1 87 ? -22.905 -5.886 24.945 1.00 70.62 87 GLU A CA 1
ATOM 669 C C . GLU A 1 87 ? -24.102 -6.846 25.055 1.00 70.62 87 GLU A C 1
ATOM 671 O O . GLU A 1 87 ? -25.020 -6.579 25.818 1.00 70.62 87 GLU A O 1
ATOM 676 N N . SER A 1 88 ? -24.083 -7.972 24.331 1.00 70.44 88 SER A N 1
ATOM 677 C CA . SER A 1 88 ? -25.133 -9.002 24.365 1.00 70.44 88 SER A CA 1
ATOM 678 C C . SER A 1 88 ? -24.914 -10.110 25.408 1.00 70.44 88 SER A C 1
ATOM 680 O O . SER A 1 88 ? -25.674 -11.075 25.421 1.00 70.44 88 SER A O 1
ATOM 682 N N . ARG A 1 89 ? -23.843 -10.036 26.202 1.00 62.97 89 ARG A N 1
ATOM 683 C CA . ARG A 1 89 ? -23.526 -10.951 27.311 1.00 62.97 89 ARG A CA 1
ATOM 684 C C . ARG A 1 89 ? -23.504 -10.160 28.604 1.00 62.97 89 ARG A C 1
ATOM 686 O O . ARG A 1 89 ? -23.960 -10.722 29.616 1.00 62.97 89 ARG A O 1
#

Secondary structure (DSSP, 8-state):
--HHHHHHHHHHHHHHHHHHHHHHHHHHHHHHHHHHHHHHHT-GGGTTT--TTTT-HHHHHHHHHHHHHHHHHHHHHHHHHHHHHTT--

Organism: NCBI:txid36805

Nearest PDB structures (foldseek):
  8bqs-assembly1_Eq  TM=6.191E-01  e=7.199E-01  Tetrahymena thermophila SB210
  8gym-assembly1_x  TM=6.130E-01  e=8.644E-01  Tetrahymena thermophila SB210

Sequence (89 aa):
MTKRQRVAATALLAVAATLVGLGAYFALRWVFTAWNEWQFSLRPEVENWAVPSLGTELPAIVWACFIGAAVLAGGLIVIHTRSRVKESR

Solvent-accessible surface area (backbone atoms only — not comparable to full-atom values): 4694 Å² total; per-residue (Å²): 99,56,74,70,56,51,55,51,51,52,52,53,42,52,52,50,18,50,52,51,15,54,52,40,23,57,53,40,31,50,52,44,20,55,51,37,45,54,57,36,70,76,34,72,94,46,64,90,78,62,65,44,60,67,81,26,58,63,61,16,47,56,52,11,51,51,54,17,48,49,48,37,52,54,50,50,51,51,53,52,54,57,38,53,61,56,72,77,109

Foldseek 3Di:
DDPVVLVVLLVVLLVVLVVQLVVQLVVQLVVQLVVQVVVVVVPVVCVPPDRSSPPSNVVSNVVSVVSSVVSSVVSVVVSVVVVVVVVVD

pLDDT: mean 90.24, std 9.95, range [60.72, 98.31]